Protein AF-A0AAW8QMN6-F1 (afdb_monomer_lite)

Sequence (72 aa):
MILSFLKEDYLKQGTKPSQLLISYDIYYEILKGDGAIQSCYKLDKEGKLGIDICGCQVYVVDYLDSPFKWLV

Structure (mmCIF, N/CA/C/O backbone):
data_AF-A0AAW8QMN6-F1
#
_entry.id   AF-A0AAW8QMN6-F1
#
loop_
_atom_site.group_PDB
_atom_site.id
_atom_site.type_symbol
_atom_site.label_atom_id
_atom_site.label_alt_id
_atom_site.label_comp_id
_atom_site.label_asym_id
_atom_site.label_entity_id
_atom_site.label_seq_id
_atom_site.pdbx_PDB_ins_code
_atom_site.Cartn_x
_atom_site.Cartn_y
_atom_site.Cartn_z
_atom_site.occupancy
_atom_site.B_iso_or_equiv
_atom_site.auth_seq_id
_atom_site.auth_comp_id
_atom_site.auth_asym_id
_atom_site.auth_atom_id
_atom_site.pdbx_PDB_model_num
ATOM 1 N N . MET A 1 1 ? 1.566 15.415 2.223 1.00 74.88 1 MET A N 1
ATOM 2 C CA . MET A 1 1 ? 2.326 14.334 1.557 1.00 74.88 1 MET A CA 1
ATOM 3 C C . MET A 1 1 ? 1.477 13.070 1.608 1.00 74.88 1 MET A C 1
ATOM 5 O O . MET A 1 1 ? 0.847 12.854 2.639 1.00 74.88 1 MET A O 1
ATOM 9 N N . ILE A 1 2 ? 1.405 12.271 0.538 1.00 85.81 2 ILE A N 1
ATOM 10 C CA . ILE A 1 2 ? 0.478 11.122 0.451 1.00 85.81 2 ILE A CA 1
ATOM 11 C C . ILE A 1 2 ? 0.656 10.105 1.595 1.00 85.81 2 ILE A C 1
ATOM 13 O O . ILE A 1 2 ? -0.326 9.601 2.127 1.00 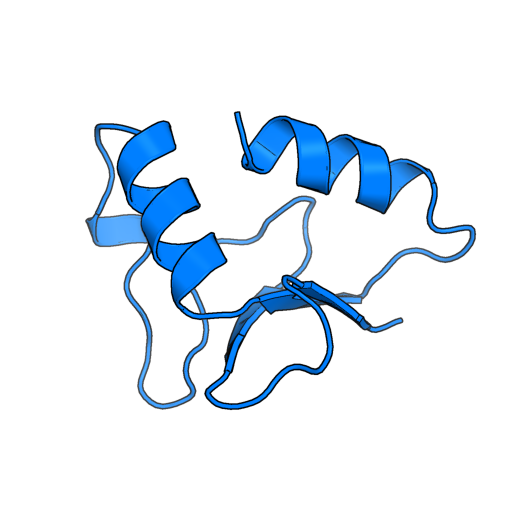85.81 2 ILE A O 1
ATOM 17 N N . LEU A 1 3 ? 1.888 9.897 2.075 1.00 85.25 3 LEU A N 1
ATOM 18 C CA . LEU A 1 3 ? 2.170 9.023 3.222 1.00 85.25 3 LEU A CA 1
ATOM 19 C C . LEU A 1 3 ? 1.528 9.513 4.532 1.00 85.25 3 LEU A C 1
ATOM 21 O O . LEU A 1 3 ? 1.053 8.703 5.323 1.00 85.25 3 LEU A O 1
ATOM 25 N N . SER A 1 4 ? 1.481 10.830 4.762 1.00 87.31 4 SER A N 1
ATOM 26 C CA . SER A 1 4 ? 0.812 11.407 5.939 1.00 87.31 4 SER A CA 1
ATOM 27 C C . SER A 1 4 ? -0.688 11.138 5.894 1.00 87.31 4 SER A C 1
ATOM 29 O O . SER A 1 4 ? -1.264 10.730 6.896 1.00 87.31 4 SER A O 1
ATOM 31 N N . PHE A 1 5 ? -1.286 11.292 4.711 1.00 89.44 5 PHE A N 1
ATOM 32 C CA . PHE A 1 5 ? -2.702 11.024 4.492 1.00 89.44 5 PHE A CA 1
ATOM 33 C C . PHE A 1 5 ? -3.039 9.541 4.711 1.00 89.44 5 PHE A C 1
ATOM 35 O O . PHE A 1 5 ? -3.964 9.227 5.455 1.00 89.44 5 PHE A O 1
ATOM 42 N N . LEU A 1 6 ? -2.241 8.626 4.147 1.00 89.88 6 LEU A N 1
ATOM 43 C CA . LEU A 1 6 ? -2.399 7.183 4.366 1.00 89.88 6 LEU A CA 1
ATOM 44 C C . LEU A 1 6 ? -2.280 6.820 5.852 1.00 89.88 6 LEU A C 1
ATOM 46 O O . LEU A 1 6 ? -3.049 6.005 6.351 1.00 89.88 6 LEU A O 1
ATOM 50 N N . LYS A 1 7 ? -1.360 7.453 6.586 1.00 89.56 7 LYS A N 1
ATOM 51 C CA . LYS A 1 7 ? -1.213 7.239 8.031 1.00 89.56 7 LYS A CA 1
ATOM 52 C C . LYS A 1 7 ? -2.434 7.715 8.820 1.00 89.56 7 LYS A C 1
ATOM 54 O O . LYS A 1 7 ? -2.863 7.027 9.741 1.00 89.56 7 LYS A O 1
ATOM 59 N N . GLU A 1 8 ? -2.988 8.877 8.492 1.00 91.50 8 GLU A N 1
ATOM 60 C CA . GLU A 1 8 ? -4.206 9.371 9.143 1.00 91.50 8 GLU A CA 1
ATOM 61 C C . GLU A 1 8 ? -5.415 8.483 8.844 1.00 91.50 8 GLU A C 1
ATOM 63 O O . GLU A 1 8 ? -6.217 8.231 9.741 1.00 91.50 8 GLU A O 1
ATOM 68 N N . ASP A 1 9 ? -5.538 7.990 7.611 1.00 91.38 9 ASP A N 1
ATOM 69 C CA . ASP A 1 9 ? -6.612 7.074 7.232 1.00 91.38 9 ASP A CA 1
ATOM 70 C C . ASP A 1 9 ? -6.482 5.724 7.948 1.00 91.38 9 ASP A C 1
ATOM 72 O O . ASP A 1 9 ? -7.449 5.244 8.534 1.00 91.38 9 ASP A O 1
ATOM 76 N N . TYR A 1 10 ? -5.264 5.177 8.019 1.00 90.94 10 TYR A N 1
ATOM 77 C CA . TYR A 1 10 ? -4.953 3.967 8.781 1.00 90.94 10 TYR A CA 1
ATOM 78 C C . TYR A 1 10 ? -5.401 4.068 10.244 1.00 90.94 10 TYR A C 1
ATOM 80 O O . TYR A 1 10 ? -6.008 3.142 10.774 1.00 90.94 10 TYR A O 1
ATOM 88 N N . LEU A 1 11 ? -5.146 5.205 10.899 1.00 89.88 11 LEU A N 1
ATOM 89 C CA . LEU A 1 11 ? -5.536 5.429 12.296 1.00 89.88 11 LEU A CA 1
ATOM 90 C C . LEU A 1 11 ? -7.055 5.534 12.497 1.00 89.88 11 LEU A C 1
ATOM 92 O O . LEU A 1 11 ? -7.531 5.339 13.614 1.00 89.88 11 LEU A O 1
ATOM 96 N N . LYS A 1 12 ? -7.812 5.849 11.442 1.00 90.31 12 LYS A N 1
ATOM 97 C CA . LYS A 1 12 ? -9.282 5.888 11.472 1.00 90.31 12 LYS A CA 1
ATOM 98 C C . LYS A 1 12 ? -9.908 4.515 11.247 1.00 90.31 12 LYS A C 1
ATOM 100 O O . LYS A 1 12 ? -11.095 4.352 11.529 1.00 90.31 12 LYS A O 1
ATOM 105 N N . GLN A 1 13 ? -9.145 3.537 10.757 1.00 84.00 13 GLN A N 1
ATOM 106 C CA . GLN A 1 13 ? -9.632 2.171 10.613 1.00 84.00 13 GLN A CA 1
ATOM 107 C C . GLN A 1 13 ? -9.881 1.588 12.012 1.00 84.00 13 GLN A C 1
ATOM 109 O O . GLN A 1 13 ? -8.962 1.435 12.814 1.00 84.00 13 GLN A O 1
ATOM 114 N N . GLY A 1 14 ? -11.142 1.274 12.327 1.00 78.12 14 GLY A N 1
ATOM 115 C CA . GLY A 1 14 ? -11.525 0.715 13.633 1.00 78.12 14 GLY A CA 1
ATOM 116 C C . GLY A 1 14 ? -10.924 -0.671 13.910 1.00 78.12 14 GLY A C 1
ATOM 117 O O . GLY A 1 14 ? -10.862 -1.110 15.056 1.00 78.12 14 GLY A O 1
ATOM 118 N N . THR A 1 15 ? -10.450 -1.346 12.864 1.00 83.19 15 THR A N 1
ATOM 119 C CA . THR A 1 15 ? -9.711 -2.611 12.896 1.00 83.19 15 THR A CA 1
ATOM 120 C C . THR A 1 15 ? -8.362 -2.413 12.231 1.00 83.19 15 THR A C 1
ATOM 122 O O . THR A 1 15 ? -8.301 -1.748 11.204 1.00 83.19 15 THR A O 1
ATOM 125 N N . LYS A 1 16 ? -7.298 -3.016 12.775 1.00 85.44 16 LYS A N 1
ATOM 126 C CA . LYS A 1 16 ? -5.931 -2.856 12.268 1.00 85.44 16 LYS A CA 1
ATOM 127 C C . LYS A 1 16 ? -5.781 -3.526 10.889 1.00 85.44 16 LYS A C 1
ATOM 129 O O . LYS A 1 16 ? -5.801 -4.755 10.848 1.00 85.44 16 LYS A O 1
ATOM 134 N N . PRO A 1 17 ? -5.608 -2.766 9.793 1.00 89.62 17 PRO A N 1
ATOM 135 C CA . PRO A 1 17 ? -5.376 -3.338 8.472 1.00 89.62 17 PRO A CA 1
ATOM 136 C C . PRO A 1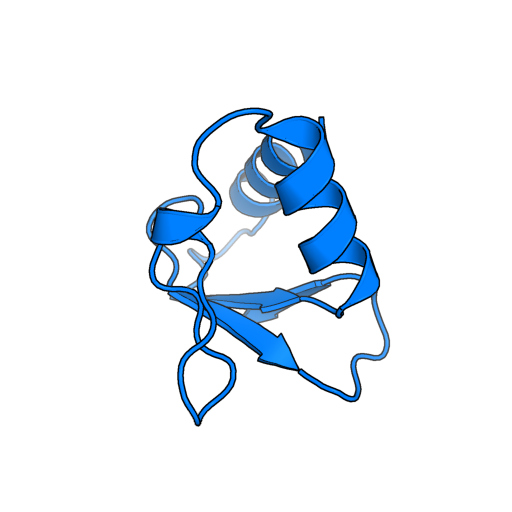 17 ? -4.105 -4.187 8.424 1.00 89.62 17 PRO A C 1
ATOM 138 O O . PRO A 1 17 ? -3.102 -3.857 9.068 1.00 89.62 17 PRO A O 1
ATOM 141 N N . SER A 1 18 ? -4.133 -5.245 7.621 1.00 91.38 18 SER A N 1
ATOM 142 C CA . SER A 1 18 ? -2.990 -6.1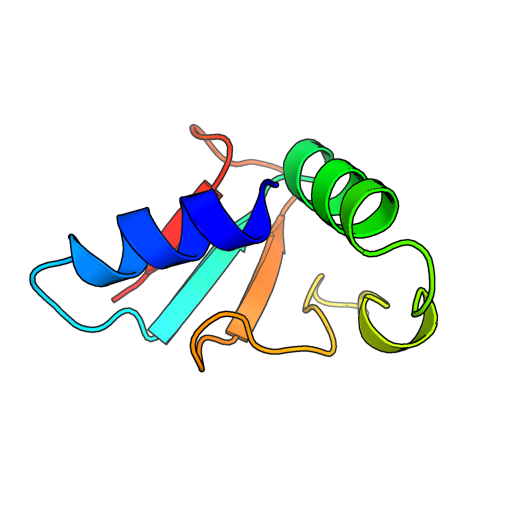19 7.347 1.00 91.38 18 SER A CA 1
ATOM 143 C C . SER A 1 18 ? -2.293 -5.758 6.030 1.00 91.38 18 SER A C 1
ATOM 145 O O . SER A 1 18 ? -1.070 -5.893 5.918 1.00 91.38 18 SER A O 1
ATOM 147 N N . GLN A 1 19 ? -3.044 -5.239 5.052 1.00 93.06 19 GLN A N 1
ATOM 148 C CA . GLN A 1 19 ? -2.533 -4.898 3.723 1.00 93.06 19 GLN A CA 1
ATOM 149 C C . GLN A 1 19 ? -3.106 -3.571 3.210 1.00 93.06 19 GLN A C 1
ATOM 151 O O . GLN A 1 19 ? -4.225 -3.176 3.543 1.00 93.06 19 GLN A O 1
ATOM 156 N N . LEU A 1 20 ? -2.332 -2.905 2.358 1.00 94.50 20 LEU A N 1
ATOM 157 C CA . LEU A 1 20 ? -2.717 -1.703 1.631 1.00 94.50 20 LEU A CA 1
ATOM 158 C C . LEU A 1 20 ? -2.628 -1.976 0.130 1.00 94.50 20 LEU A C 1
ATOM 160 O O . LEU A 1 20 ? -1.545 -2.221 -0.395 1.00 94.50 20 LEU A O 1
ATOM 164 N N . LEU A 1 21 ? -3.754 -1.891 -0.565 1.00 94.88 21 LEU A N 1
ATOM 165 C CA . LEU A 1 21 ? -3.778 -1.858 -2.023 1.00 94.88 21 LEU A CA 1
ATOM 166 C C . LEU A 1 21 ? -3.750 -0.405 -2.484 1.00 94.88 21 LEU A C 1
ATOM 168 O O . LEU A 1 21 ? -4.511 0.410 -1.962 1.00 94.88 21 LEU A O 1
ATOM 172 N N . ILE A 1 22 ? -2.915 -0.076 -3.461 1.00 93.75 22 ILE A N 1
ATOM 173 C CA . ILE A 1 22 ? -2.837 1.260 -4.055 1.00 93.75 22 ILE A CA 1
ATOM 174 C C . ILE A 1 22 ? -2.909 1.177 -5.578 1.00 93.75 22 ILE A C 1
ATOM 176 O O . ILE A 1 22 ? -2.474 0.194 -6.178 1.00 93.75 22 ILE A O 1
ATOM 180 N N . SER A 1 23 ? -3.432 2.224 -6.210 1.00 93.62 23 SER A N 1
ATOM 181 C CA . SER A 1 23 ? -3.318 2.388 -7.657 1.00 93.62 23 SER A CA 1
ATOM 182 C C . SER A 1 23 ? -1.905 2.828 -8.060 1.00 93.62 23 SER A C 1
ATOM 184 O O . SER A 1 23 ? -1.120 3.328 -7.243 1.00 93.62 23 SER A O 1
ATOM 186 N N . TYR A 1 24 ? -1.595 2.705 -9.352 1.00 90.56 24 TYR A N 1
ATOM 187 C CA . TYR A 1 24 ? -0.360 3.246 -9.923 1.00 90.56 24 TYR A CA 1
ATOM 188 C C . TYR A 1 24 ? -0.217 4.760 -9.709 1.00 90.56 24 TYR A C 1
ATOM 190 O O . TYR A 1 24 ? 0.893 5.241 -9.492 1.00 90.56 24 TYR A O 1
ATOM 198 N N . ASP A 1 25 ? -1.318 5.514 -9.691 1.00 90.06 25 ASP A N 1
ATOM 199 C CA . ASP A 1 25 ? -1.277 6.958 -9.433 1.00 90.06 25 ASP A CA 1
ATOM 200 C C . ASP A 1 25 ? -0.744 7.260 -8.029 1.00 90.06 25 ASP A C 1
ATOM 202 O O . ASP A 1 25 ? 0.172 8.068 -7.862 1.00 90.06 25 ASP A O 1
ATOM 206 N N . ILE A 1 26 ? -1.260 6.557 -7.015 1.00 90.62 26 ILE A N 1
ATOM 207 C CA . ILE A 1 26 ? -0.781 6.690 -5.635 1.00 90.62 26 ILE A CA 1
ATOM 208 C C . ILE A 1 26 ? 0.672 6.236 -5.522 1.00 90.62 26 ILE A C 1
ATOM 210 O O . ILE A 1 26 ? 1.462 6.887 -4.838 1.00 90.6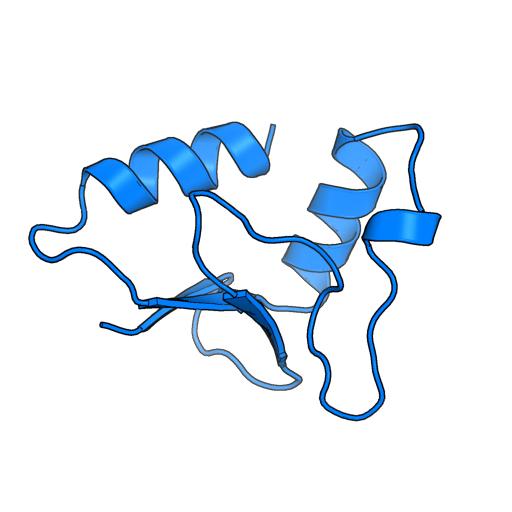2 26 ILE A O 1
ATOM 214 N N . TYR A 1 27 ? 1.052 5.169 -6.225 1.00 89.25 27 TYR A N 1
ATOM 215 C CA . TYR A 1 27 ? 2.441 4.729 -6.293 1.00 89.25 27 TYR A CA 1
ATOM 216 C C . TYR A 1 27 ? 3.373 5.834 -6.817 1.00 89.25 27 TYR A C 1
ATOM 218 O O . TYR A 1 27 ? 4.385 6.138 -6.180 1.00 89.25 27 TYR A O 1
ATOM 226 N N . TYR A 1 28 ? 3.020 6.501 -7.919 1.00 87.38 28 TYR A N 1
ATOM 227 C CA . TYR A 1 28 ? 3.820 7.606 -8.453 1.00 87.38 28 TYR A CA 1
ATOM 228 C C . TYR A 1 28 ? 3.864 8.818 -7.517 1.00 87.38 28 TYR A C 1
ATOM 230 O O . TYR A 1 28 ? 4.908 9.464 -7.408 1.00 87.38 28 TYR A O 1
ATOM 238 N N . GLU A 1 29 ? 2.777 9.123 -6.811 1.00 87.81 29 GLU A N 1
ATOM 239 C CA . GLU A 1 29 ? 2.763 10.195 -5.809 1.00 87.81 29 GLU A CA 1
ATOM 240 C C . GLU A 1 29 ? 3.656 9.873 -4.602 1.00 87.81 29 GLU A C 1
ATOM 242 O O . GLU A 1 29 ? 4.339 10.763 -4.088 1.00 87.81 29 GLU A O 1
ATOM 247 N N . ILE A 1 30 ? 3.721 8.605 -4.180 1.00 86.00 30 ILE A N 1
ATOM 248 C CA . ILE A 1 30 ? 4.665 8.146 -3.150 1.00 86.00 30 ILE A CA 1
ATOM 249 C C . ILE A 1 30 ? 6.106 8.338 -3.642 1.00 86.00 30 ILE A C 1
ATOM 251 O O . ILE A 1 30 ? 6.918 8.931 -2.931 1.00 86.00 30 ILE A O 1
ATOM 255 N N . LEU A 1 31 ? 6.408 7.921 -4.877 1.00 84.12 31 LEU A N 1
ATOM 256 C CA . LEU A 1 31 ? 7.739 8.079 -5.474 1.00 84.12 31 LEU A CA 1
ATOM 257 C C . LEU A 1 31 ? 8.183 9.546 -5.568 1.00 84.12 31 LEU A C 1
ATOM 259 O O . LEU A 1 31 ? 9.348 9.850 -5.310 1.00 84.12 31 LEU A O 1
ATOM 263 N N . LYS A 1 32 ? 7.275 10.456 -5.941 1.00 81.25 32 LYS A N 1
ATOM 264 C CA . LYS A 1 32 ? 7.560 11.899 -6.016 1.00 81.25 32 LYS A CA 1
ATOM 265 C C . LYS A 1 32 ? 7.741 12.523 -4.636 1.00 81.25 32 LYS A C 1
ATOM 267 O O . LYS A 1 32 ? 8.598 13.386 -4.470 1.00 81.25 32 LYS A O 1
ATOM 272 N N . GLY A 1 33 ? 6.912 12.120 -3.672 1.00 72.44 33 GLY A N 1
ATOM 273 C CA . GLY A 1 33 ? 6.881 12.704 -2.335 1.00 72.44 33 GLY A CA 1
ATOM 274 C C . GLY A 1 33 ? 8.116 12.386 -1.496 1.00 72.44 33 GLY A C 1
ATOM 275 O O . GLY A 1 33 ? 8.525 13.229 -0.704 1.00 72.44 33 GLY A O 1
ATOM 276 N N . ASP A 1 34 ? 8.715 11.207 -1.680 1.00 68.50 34 ASP A N 1
ATOM 277 C CA . ASP A 1 34 ? 9.807 10.733 -0.818 1.00 68.50 34 ASP A CA 1
ATOM 278 C C . ASP A 1 34 ? 11.216 11.007 -1.373 1.00 68.50 34 ASP A C 1
ATOM 280 O O . ASP A 1 34 ? 12.212 10.700 -0.724 1.00 68.50 34 ASP A O 1
ATOM 284 N N . GLY A 1 35 ? 11.315 11.600 -2.570 1.00 55.88 35 GLY A N 1
ATOM 285 C CA . GLY A 1 35 ? 12.498 12.289 -3.104 1.00 55.88 35 GLY A CA 1
ATOM 286 C C . GLY A 1 35 ? 13.821 11.519 -3.257 1.00 55.88 35 GLY A C 1
ATOM 287 O O . GLY A 1 35 ? 14.718 12.051 -3.906 1.00 55.88 35 GLY A O 1
ATOM 288 N N . ALA A 1 36 ? 14.009 10.317 -2.698 1.00 50.12 36 ALA A N 1
ATOM 289 C CA . ALA A 1 36 ? 15.374 9.817 -2.498 1.00 50.12 36 ALA A CA 1
ATOM 290 C C . ALA A 1 36 ? 15.581 8.295 -2.442 1.00 50.12 36 ALA A C 1
ATOM 292 O O . ALA A 1 36 ? 16.735 7.873 -2.455 1.00 50.12 36 ALA A O 1
ATOM 293 N N . ILE A 1 37 ? 14.549 7.440 -2.404 1.00 57.47 37 ILE A N 1
ATOM 294 C CA . ILE A 1 37 ? 14.780 5.988 -2.235 1.00 57.47 37 ILE A CA 1
ATOM 295 C C . ILE A 1 37 ? 13.959 5.140 -3.211 1.00 57.47 37 ILE A C 1
ATOM 297 O O . ILE A 1 37 ? 13.211 4.248 -2.821 1.00 57.47 37 ILE A O 1
ATOM 301 N N . GLN A 1 38 ? 14.136 5.371 -4.517 1.00 58.81 38 GLN A N 1
ATOM 302 C CA . GLN A 1 38 ? 13.519 4.549 -5.576 1.00 58.81 38 GLN A CA 1
ATOM 303 C C . GLN A 1 38 ? 13.780 3.040 -5.399 1.00 58.81 38 GLN A C 1
ATOM 305 O O . GLN A 1 38 ? 12.955 2.218 -5.787 1.00 58.81 38 GLN A O 1
ATOM 310 N N . SER A 1 39 ? 14.895 2.671 -4.763 1.00 60.97 39 SER A N 1
ATOM 311 C CA . SER A 1 39 ? 15.267 1.282 -4.481 1.00 60.97 39 SER A CA 1
ATOM 312 C C . SER A 1 39 ? 14.311 0.569 -3.515 1.00 60.97 39 SER A C 1
ATOM 314 O O . SER A 1 39 ? 14.078 -0.625 -3.682 1.00 60.97 39 SER A O 1
ATOM 316 N N . CYS A 1 40 ? 13.749 1.278 -2.528 1.00 65.50 40 CYS A N 1
ATOM 317 C CA . CYS A 1 40 ? 12.832 0.701 -1.533 1.00 65.50 40 CYS A CA 1
ATOM 318 C C . CYS A 1 40 ? 11.395 0.602 -2.051 1.00 65.50 40 CYS A C 1
ATOM 320 O O . CYS A 1 40 ? 10.633 -0.249 -1.605 1.00 65.50 40 CYS A O 1
ATOM 322 N N . TYR A 1 41 ? 11.047 1.434 -3.035 1.00 69.19 41 TYR A N 1
ATOM 323 C CA . TYR A 1 41 ? 9.732 1.439 -3.668 1.00 69.19 41 TYR A CA 1
ATOM 324 C C . TYR A 1 41 ? 9.681 0.580 -4.944 1.00 69.19 41 TYR A C 1
ATOM 326 O O . TYR A 1 41 ? 8.821 0.776 -5.804 1.00 69.19 41 TYR A O 1
ATOM 334 N N . LYS A 1 42 ? 10.617 -0.362 -5.111 1.00 80.56 42 LYS A N 1
ATOM 335 C CA . LYS A 1 42 ? 10.623 -1.267 -6.262 1.00 80.56 42 LYS A CA 1
ATOM 336 C C . LYS A 1 42 ? 9.506 -2.301 -6.120 1.00 80.56 42 LYS A C 1
ATOM 338 O O . LYS A 1 42 ? 9.379 -2.932 -5.073 1.00 80.56 42 LYS A O 1
ATOM 343 N N . LEU A 1 43 ? 8.737 -2.468 -7.194 1.00 85.81 43 LEU A N 1
ATOM 344 C CA . LEU A 1 43 ? 7.721 -3.509 -7.302 1.00 85.81 43 LEU A CA 1
ATOM 345 C C . LEU A 1 43 ? 8.368 -4.854 -7.627 1.00 85.81 43 LEU A C 1
ATOM 347 O O . LEU A 1 43 ? 9.286 -4.928 -8.454 1.00 85.81 43 LEU A O 1
ATOM 351 N N . ASP A 1 44 ? 7.888 -5.910 -6.981 1.00 86.75 44 ASP A N 1
ATOM 352 C CA . ASP A 1 44 ? 8.177 -7.276 -7.400 1.00 86.75 44 ASP A CA 1
ATOM 353 C C . ASP A 1 44 ? 7.245 -7.732 -8.539 1.00 86.75 44 ASP A C 1
ATOM 355 O O . ASP A 1 44 ? 6.487 -6.950 -9.117 1.00 86.75 44 ASP A O 1
ATOM 359 N N . LYS A 1 45 ? 7.335 -9.015 -8.906 1.00 84.81 45 LYS A N 1
ATOM 360 C CA . LYS A 1 45 ? 6.533 -9.599 -9.992 1.00 84.81 45 LYS A CA 1
ATOM 361 C C . LYS A 1 45 ? 5.038 -9.689 -9.666 1.00 84.81 45 LYS A C 1
ATOM 363 O O . LYS A 1 45 ? 4.254 -9.901 -10.583 1.00 84.81 45 LYS A O 1
ATOM 368 N N . GLU A 1 46 ? 4.664 -9.557 -8.399 1.00 84.81 46 GLU A N 1
ATOM 369 C CA . GLU A 1 46 ? 3.288 -9.632 -7.900 1.00 84.81 46 GLU A CA 1
ATOM 370 C C . GLU A 1 46 ? 2.717 -8.232 -7.604 1.00 84.81 46 GLU A C 1
ATOM 372 O O . GLU A 1 46 ? 1.609 -8.110 -7.088 1.00 84.81 46 GLU A O 1
ATOM 377 N N . GLY A 1 47 ? 3.463 -7.165 -7.921 1.00 86.44 47 GLY A N 1
ATOM 378 C CA . GLY A 1 47 ? 3.068 -5.787 -7.628 1.00 86.44 47 GLY A CA 1
ATOM 379 C C . GLY A 1 47 ? 3.280 -5.396 -6.165 1.00 86.44 47 GLY A C 1
ATOM 380 O O . GLY A 1 47 ? 2.848 -4.321 -5.751 1.00 86.44 47 GLY A O 1
ATOM 381 N N . LYS A 1 48 ? 3.957 -6.222 -5.362 1.00 89.88 48 LYS A N 1
ATOM 382 C CA . LYS A 1 48 ? 4.266 -5.892 -3.973 1.00 89.88 48 LYS A CA 1
ATOM 383 C C . LYS A 1 48 ? 5.371 -4.850 -3.910 1.00 89.88 48 LYS A C 1
ATOM 385 O O . LYS A 1 48 ? 6.413 -4.962 -4.558 1.00 89.88 48 LYS A O 1
ATOM 390 N N . LEU A 1 49 ? 5.158 -3.858 -3.066 1.00 87.31 49 LEU A N 1
ATOM 391 C CA . LEU A 1 49 ? 6.151 -2.870 -2.688 1.00 87.31 49 LEU A CA 1
ATOM 392 C C . LEU A 1 49 ? 7.106 -3.466 -1.651 1.00 87.31 49 LEU A C 1
ATOM 394 O O . LEU A 1 49 ? 6.682 -4.042 -0.651 1.00 87.31 49 LEU A O 1
ATOM 398 N N . GLY A 1 50 ? 8.410 -3.285 -1.863 1.00 82.44 50 GLY A N 1
ATOM 399 C CA . GLY A 1 50 ? 9.459 -3.726 -0.933 1.00 82.44 50 GLY A CA 1
ATOM 400 C C . GLY A 1 50 ? 9.501 -2.982 0.410 1.00 82.44 50 GLY A C 1
ATOM 401 O O . GLY A 1 50 ? 10.476 -3.121 1.147 1.00 82.44 50 GLY A O 1
ATOM 402 N N . ILE A 1 51 ? 8.480 -2.186 0.724 1.00 83.44 51 ILE A N 1
ATOM 403 C CA . ILE A 1 51 ? 8.368 -1.380 1.934 1.00 83.44 51 ILE A CA 1
ATOM 404 C C . ILE A 1 51 ? 6.962 -1.508 2.513 1.00 83.44 51 ILE A C 1
ATOM 406 O O . ILE A 1 51 ? 5.971 -1.570 1.783 1.00 83.44 51 ILE A O 1
ATOM 410 N N . ASP A 1 52 ? 6.892 -1.496 3.839 1.00 86.44 52 ASP A N 1
ATOM 411 C CA . ASP A 1 52 ? 5.631 -1.468 4.561 1.00 86.44 52 ASP A CA 1
ATOM 412 C C . ASP A 1 52 ? 5.217 -0.025 4.870 1.00 86.44 52 ASP A C 1
ATOM 414 O O . ASP A 1 52 ? 6.026 0.799 5.306 1.00 86.44 52 ASP A O 1
ATOM 418 N N . ILE A 1 53 ? 3.927 0.273 4.723 1.00 86.62 53 ILE A N 1
ATOM 419 C CA . ILE A 1 53 ? 3.336 1.540 5.169 1.00 86.62 53 ILE A CA 1
ATOM 420 C C . ILE A 1 53 ? 2.505 1.251 6.412 1.00 86.62 53 ILE A C 1
ATOM 422 O O . ILE A 1 53 ? 1.581 0.447 6.379 1.00 86.62 53 ILE A O 1
ATOM 426 N N . CYS A 1 54 ? 2.836 1.905 7.528 1.00 85.19 54 CYS A N 1
ATOM 427 C CA . CYS A 1 54 ? 2.186 1.679 8.830 1.00 85.19 54 CYS A CA 1
ATOM 428 C C . CYS A 1 54 ? 2.254 0.215 9.319 1.00 85.19 54 CYS A C 1
ATOM 430 O O . CYS A 1 54 ? 1.404 -0.227 10.090 1.00 85.19 54 CYS A O 1
ATOM 432 N N . GLY A 1 55 ? 3.281 -0.531 8.894 1.00 84.75 55 GLY A N 1
ATOM 433 C CA . GLY A 1 55 ? 3.417 -1.959 9.193 1.00 84.75 55 GLY A CA 1
ATOM 434 C C . GLY A 1 55 ? 2.508 -2.864 8.354 1.00 84.75 55 GLY A C 1
ATOM 435 O O . GLY A 1 55 ? 2.381 -4.041 8.680 1.00 84.75 55 GLY A O 1
ATOM 436 N N . CYS A 1 56 ? 1.871 -2.328 7.308 1.00 88.88 56 CYS A N 1
ATOM 437 C CA . CYS A 1 56 ? 1.081 -3.082 6.341 1.00 88.88 56 CYS A CA 1
ATOM 438 C C . CYS A 1 56 ? 1.875 -3.303 5.062 1.00 88.88 56 CYS A C 1
ATOM 440 O O . CYS A 1 56 ? 2.496 -2.370 4.544 1.00 88.88 56 CYS A O 1
ATOM 442 N N . GLN A 1 57 ? 1.752 -4.508 4.512 1.00 91.50 57 GLN A N 1
ATOM 443 C CA . GLN A 1 57 ? 2.288 -4.801 3.190 1.00 91.50 57 GLN A CA 1
ATOM 444 C C . GLN A 1 57 ? 1.535 -3.995 2.139 1.00 91.50 57 GLN A C 1
ATOM 446 O O . GLN A 1 57 ? 0.302 -3.954 2.155 1.00 91.50 57 GLN A O 1
ATOM 451 N N . VAL A 1 58 ? 2.271 -3.391 1.212 1.00 92.62 58 VAL A N 1
ATOM 452 C CA . VAL A 1 58 ? 1.689 -2.547 0.170 1.00 92.62 58 VAL A CA 1
ATOM 453 C C . VAL A 1 58 ? 1.747 -3.265 -1.173 1.00 92.62 58 VAL A C 1
ATOM 455 O O . VAL A 1 58 ? 2.778 -3.831 -1.529 1.00 92.62 58 VAL A O 1
ATOM 458 N N . TYR A 1 59 ? 0.649 -3.236 -1.920 1.00 93.81 59 TYR A N 1
ATOM 459 C CA . TYR A 1 59 ? 0.549 -3.808 -3.261 1.00 93.81 59 TYR A CA 1
ATOM 460 C C . TYR A 1 59 ? 0.009 -2.762 -4.227 1.00 93.81 59 TYR A C 1
ATOM 462 O O . TYR A 1 59 ? -0.979 -2.088 -3.935 1.00 93.81 59 TYR A O 1
ATOM 470 N N . VAL A 1 60 ? 0.651 -2.642 -5.382 1.00 92.88 60 VAL A N 1
ATOM 471 C CA . VAL A 1 60 ? 0.160 -1.866 -6.517 1.00 92.88 60 VAL A CA 1
ATOM 472 C C . VAL A 1 60 ? -0.644 -2.799 -7.406 1.00 92.88 60 VAL A C 1
ATOM 474 O O . VAL A 1 60 ? -0.147 -3.852 -7.801 1.00 92.88 60 VAL A O 1
ATOM 477 N N . VAL A 1 61 ? -1.884 -2.424 -7.704 1.00 92.81 61 VAL A N 1
ATOM 478 C CA . VAL A 1 61 ? -2.798 -3.243 -8.5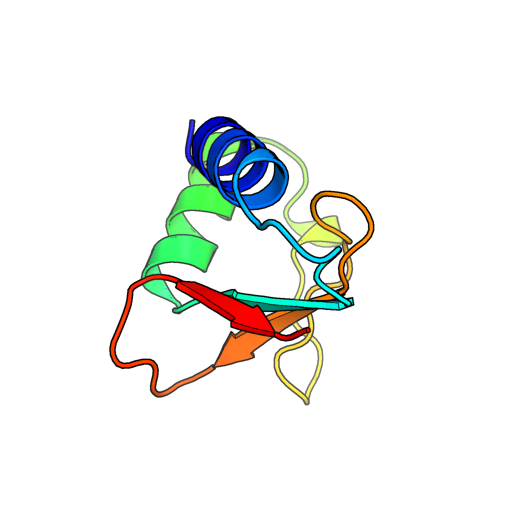08 1.00 92.81 61 VAL A CA 1
ATOM 479 C C . VAL A 1 61 ? -3.342 -2.456 -9.696 1.00 92.81 61 VAL A C 1
ATOM 481 O O . VAL A 1 61 ?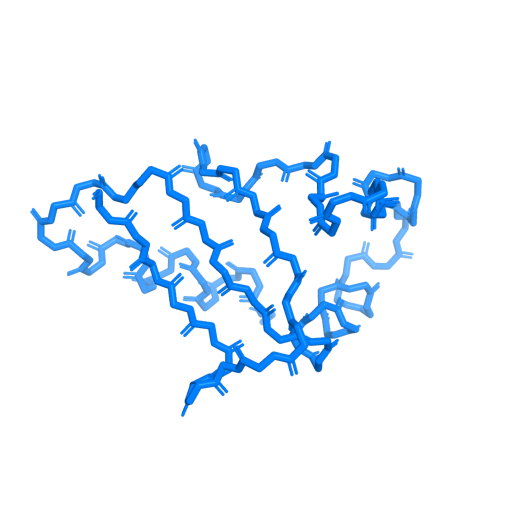 -3.509 -1.238 -9.622 1.00 92.81 61 VAL A O 1
ATOM 484 N N . ASP A 1 62 ? -3.638 -3.167 -10.786 1.00 86.19 62 ASP A N 1
ATOM 485 C CA . ASP A 1 62 ? -4.115 -2.568 -12.040 1.00 86.19 62 ASP A CA 1
ATOM 486 C C . ASP A 1 62 ? -5.515 -1.952 -11.920 1.00 86.19 62 ASP A C 1
ATOM 488 O O . ASP A 1 62 ? -5.807 -0.939 -12.553 1.00 86.19 62 ASP A O 1
ATOM 492 N N . TYR A 1 63 ? -6.383 -2.550 -11.098 1.00 85.12 63 TYR A N 1
ATOM 493 C CA . TYR A 1 63 ? -7.769 -2.119 -10.931 1.00 85.12 63 TYR A CA 1
ATOM 494 C C . TYR A 1 63 ? -8.106 -1.937 -9.455 1.00 85.12 63 TYR A C 1
ATOM 496 O O . TYR A 1 63 ? -8.060 -2.882 -8.666 1.00 85.12 63 TYR A O 1
ATOM 504 N N . LEU A 1 64 ? -8.481 -0.710 -9.099 1.00 87.25 64 LEU A N 1
ATOM 505 C CA . LEU A 1 64 ? -8.996 -0.354 -7.786 1.00 87.25 64 LEU A CA 1
ATOM 506 C C . LEU A 1 64 ? -10.114 0.684 -7.972 1.00 87.25 64 LEU A C 1
ATOM 508 O O . LEU A 1 64 ? -9.913 1.687 -8.650 1.00 87.25 64 LEU A O 1
ATOM 512 N N . ASP A 1 65 ? -11.281 0.462 -7.362 1.00 87.19 65 ASP A N 1
ATOM 513 C CA . ASP A 1 65 ? -12.418 1.406 -7.427 1.00 87.19 65 ASP A CA 1
ATOM 514 C C . ASP A 1 65 ? -12.165 2.712 -6.646 1.00 87.19 65 ASP A C 1
ATOM 516 O O . ASP A 1 65 ? -12.946 3.662 -6.703 1.00 87.19 65 ASP A O 1
ATOM 520 N N . SER A 1 66 ? -11.074 2.757 -5.884 1.00 89.06 66 SER A N 1
ATOM 521 C CA . SER A 1 66 ? -10.613 3.892 -5.091 1.00 89.06 66 SER A CA 1
ATOM 522 C C . SER A 1 66 ? -9.113 4.114 -5.320 1.00 89.06 66 SER A C 1
ATOM 524 O O . SER A 1 66 ? -8.437 3.236 -5.843 1.00 89.06 66 SER A O 1
ATOM 526 N N . PRO A 1 67 ? -8.530 5.259 -4.925 1.00 88.38 67 PRO A N 1
ATOM 527 C CA . PRO A 1 67 ? -7.086 5.470 -5.084 1.00 88.38 67 PRO A CA 1
ATOM 528 C C . PRO A 1 67 ? -6.241 4.478 -4.265 1.00 88.38 67 PRO A C 1
ATOM 530 O O . PRO A 1 67 ? -5.151 4.078 -4.667 1.00 88.38 67 PRO A O 1
ATOM 533 N N . PHE A 1 68 ? -6.756 4.064 -3.108 1.00 93.06 68 PHE A N 1
ATOM 534 C CA . PHE A 1 68 ? -6.190 3.015 -2.268 1.00 93.06 68 PHE A CA 1
ATOM 535 C C . PHE A 1 68 ? -7.302 2.325 -1.469 1.00 93.06 68 PHE A C 1
ATOM 537 O O . PHE A 1 68 ? -8.419 2.845 -1.357 1.00 93.06 68 PHE A O 1
ATOM 544 N N . LYS A 1 69 ? -7.004 1.150 -0.918 1.00 93.75 69 LYS A N 1
ATOM 545 C CA . LYS A 1 69 ? -7.923 0.346 -0.113 1.00 93.75 69 LYS A CA 1
ATOM 546 C C . LYS A 1 69 ? -7.157 -0.414 0.964 1.00 93.75 69 LYS A C 1
ATOM 548 O O . LYS A 1 69 ? -6.204 -1.129 0.662 1.00 93.75 69 LYS A O 1
ATOM 553 N N . TRP A 1 70 ? -7.612 -0.300 2.206 1.00 93.06 70 TRP A N 1
ATOM 554 C CA . TRP A 1 70 ? -7.126 -1.118 3.313 1.00 93.06 70 TRP A CA 1
ATOM 555 C C . TRP A 1 70 ? -7.847 -2.464 3.334 1.00 93.06 70 TRP A C 1
ATOM 557 O O . TRP A 1 70 ? -9.074 -2.515 3.224 1.00 93.06 70 TRP A O 1
ATOM 567 N N . LEU A 1 71 ? -7.088 -3.546 3.480 1.00 91.62 71 LEU A N 1
ATOM 568 C CA . LEU A 1 71 ? -7.622 -4.877 3.751 1.00 91.62 71 LEU A CA 1
ATOM 569 C C . LEU A 1 71 ? -7.352 -5.224 5.215 1.00 91.62 71 LEU A C 1
ATOM 571 O O . LEU A 1 71 ? -6.248 -4.991 5.718 1.00 91.62 71 LEU A O 1
ATOM 575 N N . VAL A 1 72 ? -8.382 -5.740 5.884 1.00 86.31 72 VAL A N 1
ATOM 576 C CA . VAL A 1 72 ? -8.335 -6.194 7.279 1.00 86.31 72 VAL A CA 1
ATOM 577 C C . VAL A 1 72 ? -7.989 -7.671 7.287 1.00 86.31 72 VAL A C 1
ATOM 579 O O . VAL A 1 72 ? -8.771 -8.443 6.692 1.00 86.31 72 VAL A O 1
#

Secondary structure (DSSP, 8-state):
-HHHHHHHHHHH-SS--SEEEE-HHHHHHHHHHS-S-TTTT-B-TTSEEEEEETTEEEEE-S--SSSEEEE-

pLDDT: mean 84.89, std 9.73, range [50.12, 94.88]

Foldseek 3Di:
DLLVVVVVVQVVPPDRFQAKEAEVVSLVVVVVVVPDCVPQQDADPQQWGNDDRVNHTYGYDHDDPDRMDTHD

Radius of gyration: 11.44 Å; chains: 1; bounding box: 28×24×26 Å